Protein AF-A0A1C6U9Z3-F1 (afdb_monomer_lite)

Sequence (77 aa):
MRNTDRYLVLVTASCGTKKVVGVGGRINGGAGDVVLDQVVPSFDLASVTVRAVAVQSTAPAGWNATSFALCAMPRRD

Foldseek 3Di:
DDLFVVFKAKDKDFQAQFFFPDWDKDKDQFVPQKDFPDFDADPRRGMTMIMMTGPDNDTPPPIHMDIDTDTDHDDPD

Secondary structure (DSSP, 8-state):
--GGGGGEEEEEEE-TTSEEEEEEEEEES-TTSEEEEEEEE-TTSSEEEEEEEESSS---TT-EEEEEEEEEPPP--

Organism: NCBI:txid227316

Radius of gyration: 14.43 Å; chains: 1; bounding box: 44×16×37 Å

pLDDT: mean 91.32, std 11.84, range [43.78, 98.81]

Structure (mmCIF, N/CA/C/O backbone):
data_AF-A0A1C6U9Z3-F1
#
_entry.id   AF-A0A1C6U9Z3-F1
#
loop_
_atom_site.group_PDB
_atom_site.id
_atom_site.type_symbol
_atom_site.label_atom_id
_atom_site.label_alt_id
_atom_site.label_comp_id
_atom_site.label_asym_id
_atom_site.label_entity_id
_atom_site.label_seq_id
_atom_site.pdbx_PDB_ins_code
_atom_site.Cartn_x
_atom_site.Cartn_y
_atom_site.Cartn_z
_atom_site.occupancy
_atom_site.B_iso_or_equiv
_atom_site.auth_seq_id
_atom_site.auth_comp_id
_atom_site.auth_asym_id
_atom_site.auth_atom_id
_atom_site.pdbx_PDB_model_num
ATOM 1 N N . MET A 1 1 ? 21.665 -1.922 4.911 1.00 43.78 1 MET A N 1
ATOM 2 C CA . MET A 1 1 ? 21.259 -1.006 3.825 1.00 43.78 1 MET A CA 1
ATOM 3 C C . MET A 1 1 ? 21.256 -1.814 2.532 1.00 43.78 1 MET A C 1
ATOM 5 O O . MET A 1 1 ? 22.329 -2.123 2.029 1.00 43.78 1 MET A O 1
ATOM 9 N N . ARG A 1 2 ? 20.094 -2.304 2.075 1.00 54.66 2 ARG A N 1
ATOM 10 C CA . ARG A 1 2 ? 20.002 -3.037 0.797 1.00 54.66 2 ARG A CA 1
ATOM 11 C C . ARG A 1 2 ? 19.846 -2.010 -0.325 1.00 54.66 2 ARG A C 1
ATOM 13 O O . ARG A 1 2 ? 19.125 -1.035 -0.165 1.00 54.66 2 ARG A O 1
ATOM 20 N N . ASN A 1 3 ? 20.519 -2.244 -1.447 1.00 54.09 3 ASN A N 1
ATOM 21 C CA . ASN A 1 3 ? 20.577 -1.364 -2.622 1.00 54.09 3 ASN A CA 1
ATOM 22 C C . ASN A 1 3 ? 19.191 -0.921 -3.163 1.00 54.09 3 ASN A C 1
ATOM 24 O O . ASN A 1 3 ? 19.083 0.077 -3.866 1.00 54.09 3 ASN A O 1
ATOM 28 N N . THR A 1 4 ? 18.121 -1.632 -2.799 1.00 57.00 4 THR A N 1
ATOM 29 C CA . THR A 1 4 ? 16.727 -1.375 -3.186 1.00 57.00 4 THR A CA 1
ATOM 30 C C . THR A 1 4 ? 16.043 -0.195 -2.486 1.00 57.00 4 THR A C 1
ATOM 32 O O . THR A 1 4 ? 15.016 0.253 -2.989 1.00 57.00 4 THR A O 1
ATOM 35 N N . ASP A 1 5 ? 16.590 0.371 -1.399 1.00 63.97 5 ASP A N 1
ATOM 36 C CA . ASP A 1 5 ? 15.991 1.565 -0.755 1.00 63.97 5 ASP A CA 1
ATOM 37 C C . ASP A 1 5 ? 15.958 2.789 -1.689 1.00 63.97 5 ASP A C 1
ATOM 39 O O . ASP A 1 5 ? 15.120 3.673 -1.538 1.00 63.97 5 ASP A O 1
ATOM 43 N N . ARG A 1 6 ? 16.841 2.831 -2.697 1.00 69.88 6 ARG A N 1
ATOM 44 C CA . ARG A 1 6 ? 16.907 3.904 -3.707 1.00 69.88 6 ARG A CA 1
ATOM 45 C C . ARG A 1 6 ? 15.704 3.926 -4.660 1.00 69.88 6 ARG A C 1
ATOM 47 O O . ARG A 1 6 ? 15.491 4.938 -5.318 1.00 69.88 6 ARG A O 1
ATOM 54 N N . TYR A 1 7 ? 14.938 2.836 -4.734 1.00 85.56 7 TYR A N 1
ATOM 55 C CA . TYR A 1 7 ? 13.774 2.687 -5.615 1.00 85.56 7 TYR A CA 1
ATOM 56 C C . TYR A 1 7 ? 12.559 2.177 -4.843 1.00 85.56 7 TYR A C 1
ATOM 58 O O . TYR A 1 7 ? 11.776 1.365 -5.337 1.00 85.56 7 TYR A O 1
ATOM 66 N N . LEU A 1 8 ? 12.438 2.643 -3.606 1.00 91.00 8 LEU A N 1
ATOM 67 C CA . LEU A 1 8 ? 11.333 2.354 -2.719 1.00 91.00 8 LEU A CA 1
ATOM 68 C C . LEU A 1 8 ? 10.460 3.592 -2.564 1.00 91.00 8 LEU A C 1
ATOM 70 O O . LEU A 1 8 ? 10.953 4.706 -2.395 1.00 91.00 8 LEU A O 1
ATOM 74 N N . VAL A 1 9 ? 9.150 3.372 -2.572 1.00 94.31 9 VAL A N 1
ATOM 75 C CA . VAL A 1 9 ? 8.151 4.391 -2.271 1.00 94.31 9 VAL A CA 1
ATOM 76 C C . VAL A 1 9 ? 7.224 3.860 -1.184 1.00 94.31 9 VAL A C 1
ATOM 78 O O . VAL A 1 9 ? 6.716 2.740 -1.271 1.00 94.31 9 VAL A O 1
ATOM 81 N N . LEU A 1 10 ? 7.001 4.690 -0.164 1.00 96.50 10 LEU A N 1
ATOM 82 C CA . LEU A 1 10 ? 6.026 4.467 0.898 1.00 96.50 10 LEU A CA 1
ATOM 83 C C . LEU A 1 10 ? 4.934 5.525 0.793 1.00 96.50 10 LEU A C 1
ATOM 85 O O . LEU A 1 10 ? 5.230 6.718 0.749 1.00 96.50 10 LEU A O 1
ATOM 89 N N . VAL A 1 11 ? 3.677 5.089 0.762 1.00 98.06 11 VAL A N 1
ATOM 90 C CA . VAL A 1 11 ? 2.518 5.991 0.711 1.00 98.06 11 VAL A CA 1
ATOM 91 C C . VAL A 1 11 ? 1.487 5.543 1.728 1.00 98.06 11 VAL A C 1
ATOM 93 O O . VAL A 1 11 ? 1.159 4.358 1.804 1.00 98.06 11 VAL A O 1
ATOM 96 N N . THR A 1 12 ? 0.949 6.494 2.487 1.00 98.56 12 THR A N 1
ATOM 97 C CA . THR A 1 12 ? -0.016 6.220 3.553 1.00 98.56 12 THR A CA 1
ATOM 98 C C . THR A 1 12 ? -1.367 6.851 3.238 1.00 98.56 12 THR A C 1
ATOM 100 O O . THR A 1 12 ? -1.449 8.032 2.908 1.00 98.56 12 THR A O 1
ATOM 103 N N . ALA A 1 13 ? -2.433 6.064 3.376 1.00 98.62 13 ALA A N 1
ATOM 104 C CA . ALA A 1 13 ? -3.812 6.537 3.390 1.00 98.62 13 ALA A CA 1
ATOM 105 C C . ALA A 1 13 ? -4.341 6.501 4.829 1.00 98.62 13 ALA A C 1
ATOM 107 O O . ALA A 1 13 ? -4.142 5.511 5.532 1.00 98.62 13 ALA A O 1
ATOM 108 N N . SER A 1 14 ? -5.007 7.568 5.274 1.00 98.31 14 SER A N 1
ATOM 109 C CA . SER A 1 14 ? -5.538 7.693 6.638 1.00 98.31 14 SER A CA 1
ATOM 110 C C . SER A 1 14 ? -7.058 7.550 6.666 1.00 98.31 14 SER A C 1
ATOM 112 O O . SER A 1 14 ? -7.755 8.084 5.804 1.00 98.31 14 SER A O 1
ATOM 114 N N . CYS A 1 15 ? -7.570 6.872 7.693 1.00 98.06 15 CYS A N 1
ATOM 115 C CA . CYS A 1 15 ? -8.993 6.780 8.011 1.00 98.06 15 CYS A CA 1
ATOM 116 C C . CYS A 1 15 ? -9.472 7.853 9.003 1.00 98.06 15 CYS A C 1
ATOM 118 O O . CYS A 1 15 ? -10.662 7.887 9.336 1.00 98.06 15 CYS A O 1
ATOM 120 N N . GLY A 1 16 ? -8.584 8.730 9.483 1.00 96.00 16 GLY A N 1
ATOM 121 C CA . GLY A 1 16 ? -8.919 9.728 10.499 1.00 96.00 16 GLY A CA 1
ATOM 122 C C . GLY A 1 16 ? -9.468 9.071 11.770 1.00 96.00 16 GLY A C 1
ATOM 123 O O . GLY A 1 16 ? -8.793 8.263 12.396 1.00 96.00 16 GLY A O 1
ATOM 124 N N . THR A 1 17 ? -10.706 9.405 12.145 1.00 95.38 17 THR A N 1
ATOM 125 C CA . THR A 1 17 ? -11.378 8.86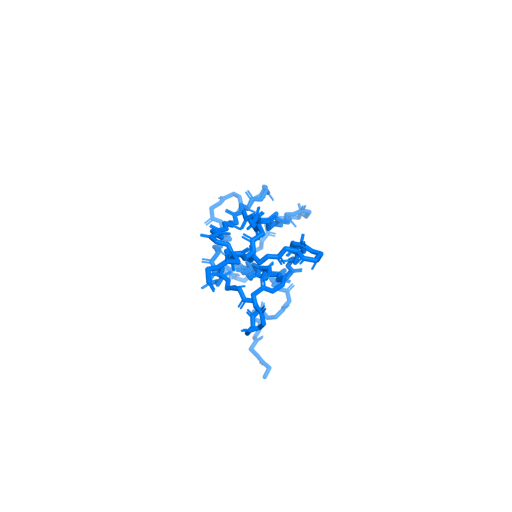1 13.343 1.00 95.38 17 THR A CA 1
ATOM 126 C C . THR A 1 17 ? -12.051 7.499 13.128 1.00 95.38 17 THR A C 1
ATOM 128 O O . THR A 1 17 ? -12.533 6.894 14.086 1.00 95.38 17 THR A O 1
ATOM 131 N N . LYS A 1 18 ? -12.113 7.004 11.885 1.00 97.25 18 LYS A N 1
ATOM 132 C CA . LYS A 1 18 ? -12.662 5.683 11.535 1.00 97.25 18 LYS A CA 1
ATOM 133 C C . LYS A 1 18 ? -11.591 4.595 11.661 1.00 97.25 18 LYS A C 1
ATOM 135 O O . LYS A 1 18 ? -10.413 4.891 11.847 1.00 97.25 18 LYS A O 1
ATOM 140 N N . LYS A 1 19 ? -11.997 3.332 11.517 1.00 97.69 19 LYS A N 1
ATOM 141 C CA . LYS A 1 19 ? -11.090 2.180 11.467 1.00 97.69 19 LYS A CA 1
ATOM 142 C C . LYS A 1 19 ? -11.035 1.563 10.074 1.00 97.69 19 LYS A C 1
ATOM 144 O O . LYS A 1 19 ? -12.037 1.540 9.356 1.00 97.69 19 LYS A O 1
ATOM 149 N N . VAL A 1 20 ? -9.853 1.084 9.707 1.00 98.38 20 VAL A N 1
ATOM 150 C CA . VAL A 1 20 ? -9.587 0.355 8.468 1.00 98.38 20 VAL A CA 1
ATOM 151 C C . VAL A 1 20 ? -10.337 -0.975 8.497 1.00 98.38 20 VAL A C 1
ATOM 153 O O . VAL A 1 20 ? -10.197 -1.754 9.435 1.00 98.38 20 VAL A O 1
ATOM 156 N N . VAL A 1 21 ? -11.108 -1.235 7.444 1.00 97.75 21 VAL A N 1
ATOM 157 C CA . VAL A 1 21 ? -11.817 -2.504 7.196 1.00 97.75 21 VAL A CA 1
ATOM 158 C C . VAL A 1 21 ? -11.428 -3.145 5.862 1.00 97.75 21 VAL A C 1
ATOM 160 O O . VAL A 1 21 ? -11.840 -4.258 5.560 1.00 97.75 21 VAL A O 1
ATOM 163 N N . GLY A 1 22 ? -10.627 -2.449 5.058 1.00 98.06 22 GLY A N 1
ATOM 164 C CA . GLY A 1 22 ? -10.097 -2.946 3.797 1.00 98.06 22 GLY A CA 1
ATOM 165 C C . GLY A 1 22 ? -8.888 -2.127 3.366 1.00 98.06 22 GLY A C 1
ATOM 166 O O . GLY A 1 22 ? -8.779 -0.943 3.694 1.00 98.06 22 GLY A O 1
ATOM 167 N N . VAL A 1 23 ? -7.977 -2.769 2.642 1.00 98.62 23 VAL A N 1
ATOM 168 C CA . VAL A 1 23 ? -6.697 -2.190 2.228 1.00 98.62 23 VAL A CA 1
ATOM 169 C C . VAL A 1 23 ? -6.496 -2.365 0.728 1.00 98.62 23 VAL A C 1
ATOM 171 O O . VAL A 1 23 ? -7.023 -3.30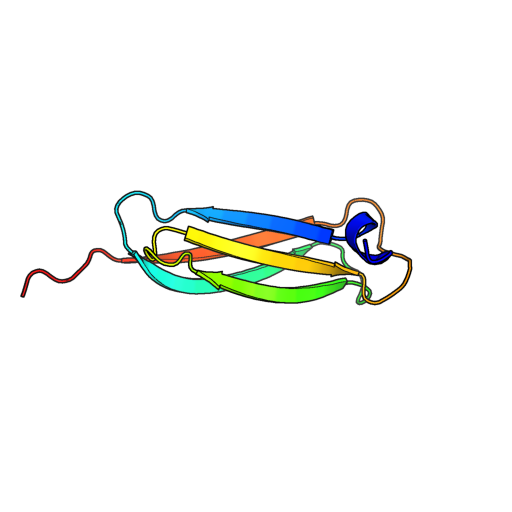3 0.132 1.00 98.62 23 VAL A O 1
ATOM 174 N N . GLY A 1 24 ? -5.720 -1.479 0.114 1.00 98.31 24 GLY A N 1
ATOM 175 C CA . GLY A 1 24 ? -5.340 -1.611 -1.286 1.00 98.31 24 GLY A CA 1
ATOM 176 C C . GLY A 1 24 ? -4.156 -0.729 -1.650 1.00 98.31 24 GLY A C 1
ATOM 177 O O . GLY A 1 24 ? -3.825 0.226 -0.950 1.00 98.31 24 GLY A O 1
ATOM 178 N N . GLY A 1 25 ? -3.537 -1.038 -2.782 1.00 98.12 25 GLY A N 1
ATOM 179 C CA . GLY A 1 25 ? -2.484 -0.225 -3.367 1.00 98.12 25 GLY A CA 1
ATOM 180 C C . GLY A 1 25 ? -2.520 -0.289 -4.886 1.00 98.12 25 GLY A C 1
ATOM 181 O O . GLY A 1 25 ? -3.046 -1.238 -5.467 1.00 98.12 25 GLY A O 1
ATOM 182 N N . ARG A 1 26 ? -1.955 0.725 -5.537 1.00 97.94 26 ARG A N 1
ATOM 183 C CA . ARG A 1 26 ? -1.772 0.773 -6.991 1.00 97.94 26 ARG A CA 1
ATOM 184 C C . ARG A 1 26 ? -0.416 1.371 -7.322 1.00 97.94 26 ARG A C 1
ATOM 186 O O . ARG A 1 26 ? -0.014 2.353 -6.709 1.00 97.94 26 ARG A O 1
ATOM 193 N N . ILE A 1 27 ? 0.246 0.811 -8.326 1.00 97.75 27 ILE A N 1
ATOM 194 C CA . ILE A 1 27 ? 1.441 1.396 -8.937 1.00 97.75 27 ILE A CA 1
ATOM 195 C C . ILE A 1 27 ? 1.009 2.273 -10.112 1.00 97.75 27 ILE A C 1
ATOM 197 O O . ILE A 1 27 ? 0.205 1.846 -10.944 1.00 97.75 27 ILE A O 1
ATOM 201 N N . ASN A 1 28 ? 1.573 3.475 -10.209 1.00 97.44 28 ASN A N 1
ATOM 202 C CA . ASN A 1 28 ? 1.351 4.392 -11.320 1.00 97.44 28 ASN A CA 1
ATOM 203 C C . ASN A 1 28 ? 2.660 4.563 -12.101 1.00 97.44 28 ASN A C 1
ATOM 205 O O . ASN A 1 28 ? 3.666 5.000 -11.545 1.00 97.44 28 ASN A O 1
ATOM 209 N N . GLY A 1 29 ? 2.648 4.201 -13.388 1.00 95.06 29 GLY A N 1
ATOM 210 C CA . GLY A 1 29 ? 3.810 4.361 -14.272 1.00 95.06 29 GLY A CA 1
ATOM 211 C C . GLY A 1 29 ? 4.969 3.388 -14.018 1.00 95.06 29 GLY A C 1
ATOM 212 O O . GLY A 1 29 ? 6.092 3.695 -14.385 1.00 95.06 29 GLY A O 1
ATOM 213 N N . GLY A 1 30 ? 4.728 2.225 -13.400 1.00 93.56 30 GLY A N 1
ATOM 214 C CA . GLY A 1 30 ? 5.791 1.272 -13.039 1.00 93.56 30 GLY A CA 1
ATOM 215 C C . GLY A 1 30 ? 6.298 0.359 -14.163 1.00 93.56 30 GLY A C 1
ATOM 216 O O . GLY A 1 30 ? 7.246 -0.376 -13.931 1.00 93.56 30 GLY A O 1
ATOM 217 N N . ALA A 1 31 ? 5.668 0.369 -15.346 1.00 92.75 31 ALA A N 1
ATOM 218 C CA . ALA A 1 31 ? 6.061 -0.382 -16.555 1.00 92.75 31 ALA A CA 1
ATOM 219 C C . ALA A 1 31 ? 6.342 -1.899 -16.390 1.00 92.75 31 ALA A C 1
ATOM 221 O O . ALA A 1 31 ? 6.924 -2.508 -17.279 1.00 92.75 31 ALA A O 1
ATOM 222 N N . GLY A 1 32 ? 5.907 -2.519 -15.286 1.00 91.94 32 GLY A N 1
ATOM 223 C CA . GLY A 1 32 ? 6.210 -3.918 -14.950 1.00 91.94 32 GLY A CA 1
ATOM 224 C C . GLY A 1 32 ? 7.486 -4.120 -14.120 1.00 91.94 32 GLY A C 1
ATOM 225 O O . GLY A 1 32 ? 7.704 -5.216 -13.618 1.00 91.94 32 GLY A O 1
ATOM 226 N N . ASP A 1 33 ? 8.276 -3.066 -13.898 1.00 92.75 33 ASP A N 1
ATOM 227 C CA . ASP A 1 33 ? 9.541 -3.104 -13.144 1.00 92.75 33 ASP A CA 1
ATOM 228 C C . ASP A 1 33 ? 9.381 -2.799 -11.648 1.00 92.75 33 ASP A C 1
ATOM 230 O O . ASP A 1 33 ? 10.355 -2.776 -10.895 1.00 92.75 33 ASP A O 1
ATOM 234 N N . VAL A 1 34 ? 8.152 -2.56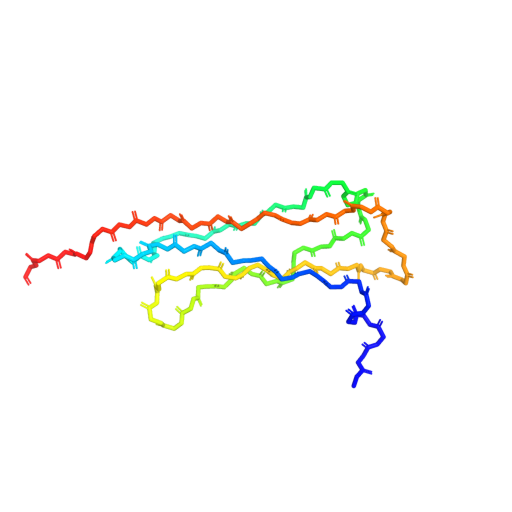1 -11.196 1.00 94.31 34 VAL A N 1
ATOM 235 C CA . VAL A 1 34 ? 7.819 -2.233 -9.807 1.00 94.31 34 VAL A CA 1
ATOM 236 C C . VAL A 1 34 ? 6.740 -3.186 -9.318 1.00 94.31 34 VAL A C 1
ATOM 238 O O . VAL A 1 34 ? 5.803 -3.502 -10.052 1.00 94.31 34 VAL A O 1
ATOM 241 N N . VAL A 1 35 ? 6.847 -3.609 -8.060 1.00 95.31 35 VAL A N 1
ATOM 242 C CA . VAL A 1 35 ? 5.841 -4.432 -7.380 1.00 95.31 35 VAL A CA 1
ATOM 243 C C . VAL A 1 35 ? 5.377 -3.776 -6.089 1.00 95.31 35 VAL A C 1
ATOM 245 O O . VAL A 1 35 ? 6.109 -3.009 -5.463 1.00 95.31 35 VAL A O 1
ATOM 248 N N . LEU A 1 36 ? 4.147 -4.093 -5.688 1.00 96.75 36 LEU A N 1
ATOM 249 C CA . LEU A 1 36 ? 3.692 -3.865 -4.323 1.00 96.75 36 LEU A CA 1
ATOM 250 C C . LEU A 1 36 ? 4.207 -5.025 -3.482 1.00 96.75 36 LEU A C 1
ATOM 252 O O . LEU A 1 36 ? 3.837 -6.169 -3.738 1.00 96.75 36 LEU A O 1
ATOM 256 N N . ASP A 1 37 ? 5.058 -4.742 -2.504 1.00 94.81 37 ASP A N 1
ATOM 257 C CA . ASP A 1 37 ? 5.566 -5.783 -1.608 1.00 94.81 37 ASP A CA 1
ATOM 258 C C . ASP A 1 37 ? 4.794 -5.849 -0.286 1.00 94.81 37 ASP A C 1
ATOM 260 O O . ASP A 1 37 ? 4.692 -6.920 0.311 1.00 94.81 37 ASP A O 1
ATOM 264 N N . GLN A 1 38 ? 4.213 -4.726 0.150 1.00 97.19 38 GLN A N 1
ATOM 265 C CA . GLN A 1 38 ? 3.412 -4.643 1.366 1.00 97.19 38 GLN A CA 1
ATOM 266 C C . GLN A 1 38 ? 2.233 -3.698 1.168 1.00 97.19 38 GLN A C 1
ATOM 268 O O . GLN A 1 38 ? 2.365 -2.589 0.650 1.00 97.19 38 GLN A O 1
ATOM 273 N N . VAL A 1 39 ? 1.074 -4.141 1.647 1.00 98.38 39 VAL A N 1
ATOM 274 C CA . VAL A 1 39 ? -0.144 -3.345 1.789 1.00 98.38 39 VAL A CA 1
ATOM 275 C C . VAL A 1 39 ? -0.683 -3.652 3.178 1.00 98.38 39 VAL A C 1
ATOM 277 O O . VAL A 1 39 ? -1.356 -4.661 3.380 1.00 98.38 39 VAL A O 1
ATOM 280 N N . VAL A 1 40 ? -0.295 -2.840 4.158 1.00 98.19 40 VAL A N 1
ATOM 281 C CA . VAL A 1 40 ? -0.476 -3.181 5.574 1.00 98.19 40 VAL A CA 1
ATOM 282 C C . VAL A 1 40 ? -1.208 -2.070 6.323 1.00 98.19 40 VAL A C 1
ATOM 284 O O . VAL A 1 40 ? -0.854 -0.897 6.170 1.00 98.19 40 VAL A O 1
ATOM 287 N N . PRO A 1 41 ? -2.233 -2.396 7.131 1.00 98.38 41 PRO A N 1
ATOM 288 C CA . PRO A 1 41 ? -2.820 -1.428 8.040 1.00 98.38 41 PRO A CA 1
ATOM 289 C C . PRO A 1 41 ? -1.863 -1.122 9.203 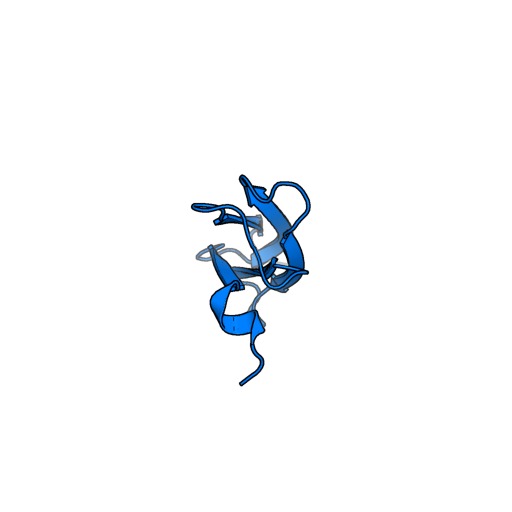1.00 98.38 41 PRO A C 1
ATOM 291 O O . PRO A 1 41 ? -1.034 -1.954 9.578 1.00 98.38 41 PRO A O 1
ATOM 294 N N . SER A 1 42 ? -1.992 0.060 9.805 1.00 98.19 42 SER A N 1
ATOM 295 C CA . SER A 1 42 ? -1.360 0.355 11.091 1.00 98.19 42 SER A CA 1
ATOM 296 C C . SER A 1 42 ? -1.984 -0.489 12.203 1.00 98.19 42 SER A C 1
ATOM 298 O O . SER A 1 42 ? -3.136 -0.910 12.112 1.00 98.19 42 SER A O 1
ATOM 300 N N . PHE A 1 43 ? -1.225 -0.727 13.273 1.00 97.50 43 PHE A N 1
ATOM 301 C CA . PHE A 1 43 ? -1.661 -1.566 14.394 1.00 97.50 43 PHE A CA 1
ATOM 302 C C . PHE A 1 43 ? -2.980 -1.094 15.029 1.00 97.50 43 PHE A C 1
ATOM 304 O O . PHE A 1 43 ? -3.826 -1.898 15.404 1.00 97.50 43 PHE A O 1
ATOM 311 N N . ASP A 1 44 ? -3.184 0.219 15.104 1.00 96.88 44 ASP A N 1
ATOM 312 C CA . ASP A 1 44 ? -4.402 0.846 15.620 1.00 96.88 44 ASP A CA 1
ATOM 313 C C . ASP A 1 44 ? -5.554 0.910 14.597 1.00 96.88 44 ASP A C 1
ATOM 315 O O . ASP A 1 44 ? -6.608 1.486 14.888 1.00 96.88 44 ASP A O 1
ATOM 319 N N . LEU A 1 45 ? -5.354 0.346 13.402 1.00 97.81 45 LEU A N 1
ATOM 320 C CA . LEU A 1 45 ? -6.262 0.371 12.257 1.00 97.81 45 LEU A CA 1
ATOM 321 C C . LEU A 1 45 ? -6.675 1.792 11.837 1.00 97.81 45 LEU A C 1
ATOM 323 O O . LEU A 1 45 ? -7.788 1.984 11.357 1.00 97.81 45 LEU A O 1
ATOM 327 N N . ALA A 1 46 ? -5.824 2.803 12.030 1.00 98.19 46 ALA A N 1
ATOM 328 C CA . ALA A 1 46 ? -6.110 4.183 11.624 1.00 98.19 46 ALA A CA 1
ATOM 329 C C . ALA A 1 46 ? -5.629 4.523 10.204 1.00 98.19 46 ALA A C 1
ATOM 331 O O . ALA A 1 46 ? -6.054 5.525 9.630 1.00 98.19 46 ALA A O 1
ATOM 332 N N . SER A 1 47 ? -4.741 3.720 9.620 1.00 98.62 47 SER A N 1
ATOM 333 C CA . SER A 1 47 ? -4.134 4.012 8.320 1.00 98.62 47 SER A CA 1
ATOM 334 C C . SER A 1 47 ? -3.699 2.748 7.584 1.00 98.62 47 SER A C 1
ATOM 336 O O . SER A 1 47 ? -3.633 1.676 8.178 1.00 98.62 47 SER A O 1
ATOM 338 N N . VAL A 1 48 ? -3.398 2.879 6.293 1.00 98.81 48 VA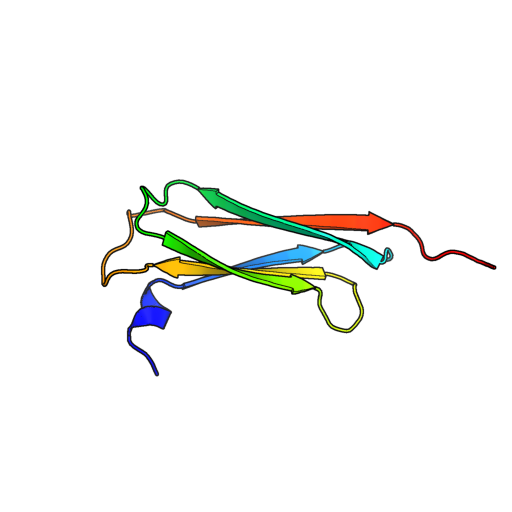L A N 1
ATOM 339 C CA . VAL A 1 48 ? -2.803 1.835 5.450 1.00 98.81 48 VAL A CA 1
ATOM 340 C C . VAL A 1 48 ? -1.542 2.385 4.810 1.00 98.81 48 VAL A C 1
ATOM 342 O O . VAL A 1 48 ? -1.603 3.385 4.090 1.00 98.81 48 VAL A O 1
ATOM 345 N N . THR A 1 49 ? -0.421 1.702 5.017 1.00 98.69 49 THR A N 1
ATOM 346 C CA . THR A 1 49 ? 0.840 1.999 4.336 1.00 98.69 49 THR A CA 1
ATOM 347 C C . THR A 1 49 ? 1.069 0.981 3.231 1.00 98.69 49 THR A C 1
ATOM 349 O O . THR A 1 49 ? 1.050 -0.231 3.454 1.00 98.69 49 THR A O 1
ATOM 352 N N . VAL A 1 50 ? 1.295 1.496 2.028 1.00 98.56 50 VAL A N 1
ATOM 353 C CA . VAL A 1 50 ? 1.730 0.720 0.872 1.00 98.56 50 VAL A CA 1
ATOM 354 C C . VAL A 1 50 ? 3.224 0.915 0.689 1.00 98.56 50 VAL A C 1
ATOM 356 O O . VAL A 1 50 ? 3.694 2.053 0.652 1.00 98.56 50 VAL A O 1
ATOM 359 N N . ARG A 1 51 ? 3.944 -0.196 0.531 1.00 97.19 51 ARG A N 1
ATOM 360 C CA . ARG A 1 51 ? 5.337 -0.231 0.091 1.00 97.19 51 ARG A CA 1
ATOM 361 C C . ARG A 1 51 ? 5.389 -0.769 -1.332 1.00 97.19 51 ARG A C 1
ATOM 363 O O . ARG A 1 51 ? 4.933 -1.881 -1.612 1.00 97.19 51 ARG A O 1
ATOM 370 N N . ALA A 1 52 ? 5.927 0.052 -2.223 1.00 96.25 52 ALA A N 1
ATOM 371 C CA . ALA A 1 52 ? 6.221 -0.312 -3.596 1.00 96.25 52 ALA A CA 1
ATOM 372 C C . ALA A 1 52 ? 7.732 -0.249 -3.817 1.00 96.25 52 ALA A C 1
ATOM 374 O O . ALA A 1 52 ? 8.394 0.675 -3.334 1.00 96.25 52 ALA A O 1
ATOM 375 N N . VAL A 1 53 ? 8.276 -1.223 -4.537 1.00 94.56 53 VAL A N 1
ATOM 376 C CA . VAL A 1 53 ? 9.718 -1.352 -4.754 1.00 94.56 53 VAL A CA 1
ATOM 377 C C . VAL A 1 53 ? 10.008 -1.799 -6.179 1.00 94.56 53 VAL A C 1
ATOM 379 O O . VAL A 1 53 ? 9.283 -2.623 -6.741 1.00 94.56 53 VAL A O 1
ATOM 382 N N . ALA A 1 54 ? 11.074 -1.262 -6.765 1.00 92.62 54 ALA A N 1
ATOM 383 C CA . ALA A 1 54 ? 11.589 -1.778 -8.023 1.00 92.62 54 ALA A CA 1
ATOM 384 C C . ALA A 1 54 ? 12.131 -3.202 -7.848 1.00 92.62 54 ALA A C 1
ATOM 386 O O . ALA A 1 54 ? 12.874 -3.484 -6.904 1.00 92.62 54 ALA A O 1
ATOM 387 N N . VAL A 1 55 ? 11.767 -4.103 -8.759 1.00 85.81 55 VAL A N 1
ATOM 388 C CA . VAL A 1 55 ? 12.258 -5.493 -8.749 1.00 85.81 55 VAL A CA 1
ATOM 389 C C . VAL A 1 55 ? 13.641 -5.635 -9.379 1.00 85.81 55 VAL A C 1
ATOM 391 O O . VAL A 1 55 ? 14.332 -6.620 -9.127 1.00 85.81 55 VAL A O 1
ATOM 394 N N . GLN A 1 56 ? 14.066 -4.640 -10.157 1.00 79.25 56 GLN A N 1
ATOM 395 C CA . GLN A 1 56 ? 15.388 -4.555 -10.771 1.00 79.25 56 GLN A CA 1
ATOM 396 C C . GLN A 1 56 ? 16.142 -3.325 -10.247 1.00 79.25 56 GLN A C 1
ATOM 398 O O . GLN A 1 56 ? 15.585 -2.483 -9.543 1.00 79.25 56 GLN A O 1
ATOM 403 N N . SER A 1 57 ? 17.414 -3.175 -10.622 1.00 74.56 57 SER A N 1
ATOM 404 C CA . SER A 1 57 ? 18.210 -1.966 -10.327 1.00 74.56 57 SER A CA 1
ATOM 405 C C . SER A 1 57 ? 17.759 -0.727 -11.123 1.00 74.56 57 SER A C 1
ATOM 407 O O . SER A 1 57 ? 18.493 0.255 -11.205 1.00 74.56 57 SER A O 1
ATOM 409 N N . THR A 1 58 ? 16.577 -0.776 -11.737 1.00 75.19 58 THR A N 1
ATOM 410 C CA . THR A 1 58 ? 15.993 0.260 -12.585 1.00 75.19 58 THR A CA 1
ATOM 411 C C . THR A 1 58 ? 14.501 0.373 -12.297 1.00 75.19 58 THR A C 1
ATOM 413 O O . THR A 1 58 ? 13.817 -0.636 -12.146 1.00 75.19 58 THR A O 1
ATOM 416 N N . ALA A 1 59 ? 13.997 1.605 -12.255 1.00 83.62 59 ALA A N 1
ATOM 417 C CA . ALA A 1 59 ? 12.572 1.914 -12.212 1.00 83.62 59 ALA A CA 1
ATOM 418 C C . ALA A 1 59 ? 12.282 3.075 -13.176 1.00 83.62 59 ALA A C 1
ATOM 420 O O . ALA A 1 59 ? 13.139 3.958 -13.311 1.00 83.62 59 ALA A O 1
ATOM 421 N N . PRO A 1 60 ? 11.108 3.121 -13.829 1.00 87.00 60 PRO A N 1
ATOM 422 C CA . PRO A 1 60 ? 10.770 4.208 -14.746 1.00 87.00 60 PRO A CA 1
ATOM 423 C C . PRO A 1 60 ? 10.802 5.568 -14.049 1.00 87.00 60 PRO A C 1
ATOM 425 O O . PRO A 1 60 ? 10.232 5.720 -12.978 1.00 87.00 60 PRO A O 1
ATOM 428 N N . ALA A 1 61 ? 11.429 6.586 -14.635 1.00 89.62 61 ALA A N 1
ATOM 429 C CA . ALA A 1 61 ? 11.475 7.907 -14.008 1.00 89.62 61 ALA A CA 1
ATOM 430 C C . ALA A 1 61 ? 10.059 8.447 -13.707 1.00 89.62 61 ALA A C 1
ATOM 432 O O . ALA A 1 61 ? 9.166 8.380 -14.549 1.00 89.62 61 ALA A O 1
ATOM 433 N N . GLY A 1 62 ? 9.859 8.992 -12.503 1.00 89.69 62 GLY A N 1
ATOM 434 C CA . GLY A 1 62 ? 8.584 9.597 -12.097 1.00 89.69 62 GLY A CA 1
ATOM 435 C C . GLY A 1 62 ? 7.474 8.614 -11.704 1.00 89.69 62 GLY A C 1
ATOM 436 O O . GLY A 1 62 ? 6.352 9.053 -11.446 1.00 89.69 62 GLY A O 1
ATOM 437 N N . TRP A 1 63 ? 7.759 7.310 -11.628 1.00 94.44 63 TRP A N 1
ATOM 438 C CA . TRP A 1 63 ? 6.815 6.337 -11.078 1.00 94.44 63 TRP A CA 1
ATOM 439 C C . TRP A 1 63 ? 6.447 6.666 -9.619 1.00 94.44 63 TRP A C 1
ATOM 441 O O . TRP A 1 63 ? 7.239 7.241 -8.869 1.00 94.44 63 TRP A O 1
ATOM 451 N N . ASN A 1 64 ? 5.240 6.285 -9.199 1.00 95.50 64 ASN A N 1
ATOM 452 C CA . ASN A 1 64 ? 4.816 6.378 -7.800 1.00 95.50 64 ASN A CA 1
ATOM 453 C C . ASN A 1 64 ? 3.791 5.289 -7.442 1.00 95.50 64 ASN A C 1
ATOM 455 O O . ASN A 1 64 ? 3.480 4.409 -8.251 1.00 95.50 64 ASN A O 1
ATOM 459 N N . ALA A 1 65 ? 3.258 5.361 -6.222 1.00 97.69 65 ALA A N 1
ATOM 460 C CA . ALA A 1 65 ? 2.173 4.509 -5.762 1.00 97.69 65 ALA A CA 1
ATOM 461 C C . ALA A 1 65 ? 1.011 5.322 -5.172 1.00 97.69 65 ALA A C 1
ATOM 463 O O . ALA A 1 65 ? 1.160 6.469 -4.754 1.00 97.69 65 ALA A O 1
ATOM 464 N N . THR A 1 66 ? -0.156 4.692 -5.102 1.00 98.56 66 THR A N 1
ATOM 465 C CA . THR A 1 66 ? -1.334 5.181 -4.381 1.00 98.56 66 THR A CA 1
ATOM 466 C C . THR A 1 66 ? -1.728 4.146 -3.336 1.00 98.56 66 THR A C 1
ATOM 468 O O . THR A 1 66 ? -1.798 2.958 -3.651 1.00 98.56 66 THR A O 1
ATOM 471 N N . SER A 1 67 ? -1.991 4.596 -2.108 1.00 98.75 67 SER A N 1
ATOM 472 C CA . SER A 1 67 ? -2.552 3.769 -1.033 1.00 98.75 67 SER A CA 1
ATOM 473 C C . SER A 1 67 ? -4.062 3.979 -0.939 1.00 98.75 67 SER A C 1
ATOM 475 O O . SER A 1 67 ? -4.544 5.103 -1.092 1.00 98.75 67 SER A O 1
ATOM 477 N N . PHE A 1 68 ? -4.802 2.903 -0.676 1.00 98.56 68 PHE A N 1
ATOM 478 C CA . PHE A 1 68 ? -6.241 2.927 -0.442 1.00 98.56 68 PHE A CA 1
ATOM 479 C C . PHE A 1 68 ? -6.556 2.352 0.939 1.00 98.56 68 PHE A C 1
ATOM 481 O O . PHE A 1 68 ? -6.116 1.253 1.286 1.00 98.56 68 PHE A O 1
ATOM 488 N N . ALA A 1 69 ? -7.375 3.079 1.697 1.00 98.69 69 ALA A N 1
ATOM 489 C CA . ALA A 1 69 ? -7.937 2.630 2.962 1.00 98.69 69 ALA A CA 1
ATOM 490 C C . ALA A 1 69 ? -9.466 2.692 2.882 1.00 98.69 69 ALA A C 1
ATOM 492 O O . ALA A 1 69 ? -10.038 3.756 2.640 1.00 98.69 69 ALA A O 1
ATOM 493 N N . LEU A 1 70 ? -10.131 1.553 3.083 1.00 98.44 70 LEU A N 1
ATOM 494 C CA . LEU A 1 70 ? -11.578 1.509 3.259 1.00 98.44 70 LEU A CA 1
ATOM 495 C C . LEU A 1 70 ? -11.884 1.650 4.748 1.00 98.44 70 LEU A C 1
ATOM 497 O O . LEU A 1 70 ? -11.394 0.865 5.559 1.00 98.44 70 LEU A O 1
ATOM 501 N N . CYS A 1 71 ? -12.684 2.654 5.100 1.00 98.44 71 CYS A N 1
ATOM 502 C CA . CYS A 1 71 ? -12.839 3.094 6.481 1.00 98.44 71 CYS A CA 1
ATOM 503 C C . CYS A 1 71 ? -14.296 3.015 6.940 1.00 98.44 71 CYS A C 1
ATOM 505 O O . CYS A 1 71 ? -15.183 3.586 6.301 1.00 98.44 71 CYS A O 1
ATOM 507 N N . ALA A 1 72 ? -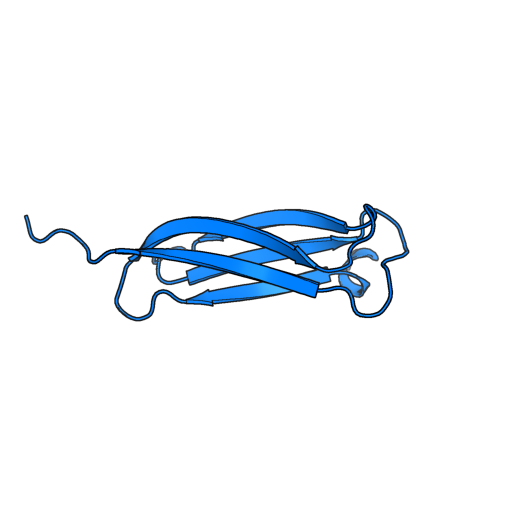14.528 2.409 8.102 1.00 97.56 72 ALA A N 1
ATOM 508 C CA . ALA A 1 72 ? -15.839 2.333 8.739 1.00 97.56 72 ALA A CA 1
ATOM 509 C C . ALA A 1 72 ? -15.778 2.801 10.200 1.00 97.56 72 ALA A C 1
ATOM 511 O O . ALA A 1 72 ? -14.727 2.776 10.841 1.00 97.56 72 ALA A O 1
ATOM 512 N N . MET A 1 73 ? -16.912 3.255 10.733 1.00 95.44 73 MET A N 1
ATOM 513 C CA . MET A 1 73 ? -17.031 3.495 12.173 1.00 95.44 73 MET A CA 1
ATOM 514 C C . MET A 1 73 ? -17.084 2.141 12.902 1.00 95.44 73 MET A C 1
ATOM 516 O O . MET A 1 73 ? -17.753 1.233 12.401 1.00 95.44 73 MET A O 1
ATOM 520 N N . PRO A 1 74 ? -16.414 1.982 14.060 1.00 85.44 74 PRO A N 1
ATOM 521 C CA . PRO A 1 74 ? -16.601 0.806 14.905 1.00 85.44 74 PRO A CA 1
ATOM 522 C C . PRO A 1 74 ? -18.074 0.625 15.269 1.00 85.44 74 PRO A C 1
ATOM 524 O O . PRO A 1 74 ? -18.792 1.614 15.455 1.00 85.44 74 PRO A O 1
ATOM 527 N N . ARG A 1 75 ? -18.521 -0.627 15.399 1.00 83.81 75 ARG A N 1
ATOM 528 C CA . ARG A 1 75 ? -19.846 -0.880 15.964 1.00 83.81 75 ARG A CA 1
ATOM 529 C C . ARG A 1 75 ? -19.870 -0.479 17.441 1.00 83.81 75 ARG A C 1
ATOM 531 O O . ARG A 1 75 ? -18.860 -0.548 18.137 1.00 83.81 75 ARG A O 1
ATOM 538 N N . ARG A 1 76 ? -21.034 0.010 17.861 1.00 77.56 76 ARG A N 1
ATOM 539 C CA . ARG A 1 76 ? -21.408 0.287 19.249 1.00 77.56 76 ARG A CA 1
ATOM 540 C C . ARG A 1 76 ? -22.421 -0.787 19.637 1.00 77.56 76 ARG A C 1
ATOM 542 O O . ARG A 1 76 ? -23.617 -0.518 19.604 1.00 77.56 76 ARG A O 1
ATOM 549 N N . ASP A 1 77 ? -21.958 -2.008 19.830 1.00 73.81 77 ASP A N 1
ATOM 550 C CA . ASP A 1 77 ? -22.741 -3.082 20.439 1.00 73.81 77 ASP A CA 1
ATOM 551 C C . ASP A 1 77 ? -22.390 -3.243 21.922 1.00 73.81 77 ASP A C 1
ATOM 553 O O . ASP A 1 77 ? -21.222 -2.976 22.291 1.00 73.81 77 ASP A O 1
#